Protein AF-A0A7R8VYY6-F1 (afdb_monomer_lite)

Foldseek 3Di:
DLVPLLVVLVPDPDPVVNLVSLVVLLVLLLVLLPDPDNDPVSLVSNLSNLVSLLVCLVPPPDLLSNLSSLVSNCSSCVDLSCLVSCLVNVVLVSLVVSLVVSVVSCVVCVVVCVPSNVSSVVSNVVSVVSSVVSVVSNVVVVVVVPPDD

pLDDT: mean 88.69, std 13.02, range [38.69, 98.38]

Secondary structure (DSSP, 8-state):
-HHHHHHHHTT---HHHHHHHHHHHHHHHHHHHTSSS--HHHHHHHHHHHHHHHHHHHH-SSHHHHHHHHHHHHHHT-SGGGHHHHHHTTHHHHHHHHHHHHHHHHHHHTTT-TTHHHHHHHHHHHHHHHHHHHHHHHHHHHHHTTS--

Radius of gyration: 15.83 Å; chains: 1; bounding box: 40×30×54 Å

Sequence (149 aa):
VDQLMFKSEQRCSDANVRANLIRSVGSLGLILVNSTDMTTTAHAMIKSIGRFLLEVCSRESELWLVAESLDTLMDVFGEDETDQAAADIALVDKLRALVPSLKYKVRQQRKSLGDHYLVVTTVNANLTRFIKYKGQRTASLSATNGHST

InterPro domains:
  IPR011989 Armadillo-like helical [G3DSA:1.25.10.10] (2-147)
  IPR052616 SYO1-like [PTHR13347] (3-136)
  IPR057990 SYO1-like, TPR repeats [PF25567] (3-137)

Structure (mmCIF, N/CA/C/O backbone):
data_AF-A0A7R8VYY6-F1
#
_entry.id   AF-A0A7R8VYY6-F1
#
loop_
_atom_site.group_PDB
_atom_site.id
_atom_site.type_symbol
_atom_site.label_atom_id
_atom_site.label_alt_id
_atom_site.label_comp_id
_atom_site.label_asym_id
_atom_site.label_entity_id
_atom_site.label_seq_id
_atom_site.pdbx_PDB_ins_code
_atom_site.Cartn_x
_atom_site.Cartn_y
_atom_site.Cartn_z
_atom_site.occupancy
_atom_site.B_iso_or_equiv
_atom_site.auth_seq_id
_atom_site.auth_comp_id
_atom_site.auth_asym_id
_atom_site.auth_atom_id
_atom_site.pdbx_PDB_model_num
ATOM 1 N N . VAL A 1 1 ? 9.981 -17.172 2.344 1.00 47.94 1 VAL A N 1
ATOM 2 C CA . VAL A 1 1 ? 9.798 -16.016 3.256 1.00 47.94 1 VAL A CA 1
ATOM 3 C C . VAL A 1 1 ? 8.346 -15.544 3.301 1.00 47.94 1 VAL A C 1
ATOM 5 O O . VAL A 1 1 ? 7.825 -15.396 4.398 1.00 47.94 1 VAL A O 1
ATOM 8 N N . ASP A 1 2 ? 7.658 -15.464 2.158 1.00 51.28 2 ASP A N 1
ATOM 9 C CA . ASP A 1 2 ? 6.272 -14.968 2.030 1.00 51.28 2 ASP A CA 1
ATOM 10 C C . ASP A 1 2 ? 5.236 -15.597 2.983 1.00 51.28 2 ASP A C 1
ATOM 12 O O . ASP A 1 2 ? 4.477 -14.882 3.628 1.00 51.28 2 ASP A O 1
ATOM 16 N N . GLN A 1 3 ? 5.215 -16.924 3.150 1.00 53.34 3 GLN A N 1
ATOM 17 C CA . GLN A 1 3 ? 4.228 -17.569 4.0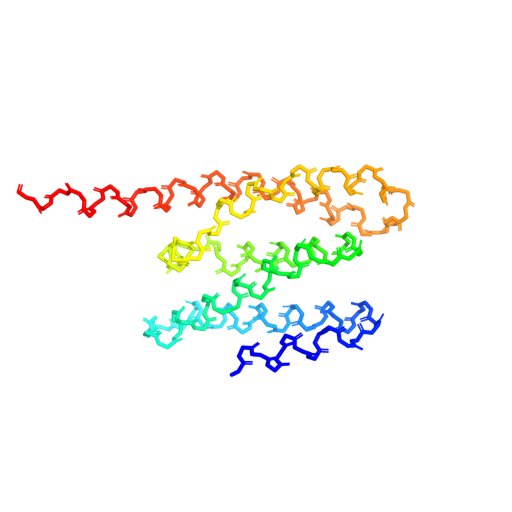33 1.00 53.34 3 GLN A CA 1
ATOM 18 C C . GLN A 1 3 ? 4.475 -17.354 5.532 1.00 53.34 3 GLN A C 1
ATOM 20 O O . GLN A 1 3 ? 3.539 -17.491 6.318 1.00 53.34 3 GLN A O 1
ATOM 25 N N . LEU A 1 4 ? 5.717 -17.093 5.954 1.00 57.19 4 LEU A N 1
ATOM 26 C CA . LEU A 1 4 ? 6.056 -17.070 7.379 1.00 57.19 4 LEU A CA 1
ATOM 27 C C . LEU A 1 4 ? 5.645 -15.742 8.019 1.00 57.19 4 LEU A C 1
ATOM 29 O O . LEU A 1 4 ? 4.932 -15.766 9.017 1.00 57.19 4 LEU A O 1
ATOM 33 N N . MET A 1 5 ? 6.010 -14.615 7.392 1.00 58.97 5 MET A N 1
ATOM 34 C CA . MET A 1 5 ? 5.575 -13.277 7.823 1.00 58.97 5 MET A CA 1
ATOM 35 C C . MET A 1 5 ? 4.047 -13.152 7.822 1.00 58.97 5 MET A C 1
ATOM 37 O O . MET A 1 5 ? 3.459 -12.580 8.739 1.00 58.97 5 MET A O 1
ATOM 41 N N . PHE A 1 6 ? 3.398 -13.765 6.830 1.00 59.81 6 PHE A N 1
ATOM 42 C CA . PHE A 1 6 ? 1.945 -13.806 6.722 1.00 59.81 6 PHE A CA 1
ATOM 43 C C . PHE A 1 6 ? 1.277 -14.550 7.888 1.00 59.81 6 PHE A C 1
ATOM 45 O O . PHE A 1 6 ? 0.332 -14.053 8.497 1.00 59.81 6 PHE A O 1
ATOM 52 N N . LYS A 1 7 ? 1.796 -15.732 8.242 1.00 59.75 7 LYS A N 1
ATOM 53 C CA . LYS A 1 7 ? 1.258 -16.560 9.333 1.00 59.75 7 LYS A CA 1
ATOM 54 C C . LYS A 1 7 ? 1.527 -15.974 10.719 1.00 59.75 7 LYS A C 1
ATOM 56 O O . LYS A 1 7 ? 0.735 -16.218 11.627 1.00 59.75 7 LYS A O 1
ATOM 61 N N . SER A 1 8 ? 2.635 -15.254 10.904 1.00 60.00 8 SER A N 1
ATOM 62 C CA . SER A 1 8 ? 2.957 -14.618 12.186 1.00 60.00 8 SER A CA 1
ATOM 63 C C . SER A 1 8 ? 2.074 -13.407 12.471 1.00 60.00 8 SER A C 1
ATOM 65 O O . SER A 1 8 ? 1.621 -13.254 13.601 1.00 60.00 8 SER A O 1
ATOM 67 N N . GLU A 1 9 ? 1.779 -12.591 11.454 1.00 65.44 9 GLU A N 1
ATOM 68 C CA . GLU A 1 9 ? 0.860 -11.456 11.594 1.00 65.44 9 GLU A CA 1
ATOM 69 C C . GLU A 1 9 ? -0.548 -11.937 11.988 1.00 65.44 9 GLU A C 1
ATOM 71 O O . GLU A 1 9 ? -1.127 -11.439 12.950 1.00 65.44 9 GLU A O 1
ATOM 76 N N . GLN A 1 10 ? -1.044 -12.988 11.322 1.00 66.50 10 GLN A N 1
ATOM 77 C CA . GLN A 1 10 ? -2.412 -13.501 11.480 1.00 66.50 10 GLN A CA 1
ATOM 78 C C . GLN A 1 10 ? -2.755 -14.011 12.878 1.00 66.50 10 GLN A C 1
ATOM 80 O O . GLN A 1 10 ? -3.928 -14.147 13.219 1.00 66.50 10 GLN A O 1
ATOM 85 N N . ARG A 1 11 ? -1.744 -14.374 13.665 1.00 69.25 11 ARG A N 1
ATOM 86 C CA . ARG A 1 11 ? -1.924 -14.998 14.981 1.00 69.25 11 ARG A CA 1
ATOM 87 C C . ARG A 1 11 ? -1.796 -14.005 16.128 1.00 69.25 11 ARG A C 1
ATOM 89 O O . ARG A 1 11 ? -2.021 -14.390 17.271 1.00 69.25 11 ARG A O 1
ATOM 96 N N . CYS A 1 12 ? -1.415 -12.760 15.846 1.00 80.06 12 CYS A N 1
ATOM 97 C CA . CYS A 1 12 ? -1.226 -11.752 16.874 1.00 80.06 12 CYS A CA 1
ATOM 98 C C . CYS A 1 12 ? -2.518 -10.957 17.083 1.00 80.06 12 CYS A C 1
ATOM 100 O O . CYS A 1 12 ? -3.001 -10.297 16.168 1.00 80.06 12 CYS A O 1
ATOM 102 N N . SER A 1 13 ? -3.074 -11.003 18.294 1.00 85.12 13 SER A N 1
ATOM 103 C CA . SER A 1 13 ? -4.257 -10.215 18.658 1.00 85.12 13 SER A CA 1
ATOM 104 C C . SER A 1 13 ? -3.930 -8.765 19.026 1.00 85.12 13 SER A C 1
ATOM 106 O O . SER A 1 13 ? -4.844 -7.959 19.166 1.00 85.12 13 SER A O 1
ATOM 108 N N . ASP A 1 14 ? -2.652 -8.431 19.223 1.00 91.44 14 ASP A N 1
ATOM 109 C CA . ASP A 1 14 ? -2.229 -7.086 19.605 1.00 91.44 14 ASP A CA 1
ATOM 110 C C . ASP A 1 14 ? -2.067 -6.201 18.362 1.00 91.44 14 ASP A C 1
ATOM 112 O O . ASP A 1 14 ? -1.198 -6.411 17.510 1.00 91.44 14 ASP A O 1
ATOM 116 N N . ALA A 1 15 ? -2.923 -5.189 18.269 1.00 90.69 15 ALA A N 1
ATOM 117 C CA . ALA A 1 15 ? -2.955 -4.240 17.170 1.00 90.69 15 ALA A CA 1
ATOM 118 C C . ALA A 1 15 ? -1.633 -3.471 16.999 1.00 90.69 15 ALA A C 1
ATOM 120 O O . ALA A 1 15 ? -1.173 -3.273 15.877 1.00 90.69 15 ALA A O 1
ATOM 121 N N . ASN A 1 16 ? -0.964 -3.101 18.092 1.00 91.94 16 ASN A N 1
ATOM 122 C CA . ASN A 1 16 ? 0.303 -2.374 18.030 1.00 91.94 16 ASN A CA 1
ATOM 123 C C . ASN A 1 16 ? 1.431 -3.258 17.499 1.00 91.94 16 ASN A C 1
ATOM 125 O O . ASN A 1 16 ? 2.267 -2.798 16.720 1.00 91.94 16 ASN A O 1
ATOM 129 N N . VAL A 1 17 ? 1.443 -4.540 17.871 1.00 92.69 17 VAL A N 1
ATOM 130 C CA . VAL A 1 17 ? 2.415 -5.504 17.335 1.00 92.69 17 VAL A CA 1
ATOM 131 C C . VAL A 1 17 ? 2.213 -5.688 15.831 1.00 92.69 17 VAL A C 1
ATOM 133 O O . VAL A 1 17 ? 3.188 -5.665 15.076 1.00 92.69 17 VAL A O 1
ATOM 136 N N . ARG A 1 18 ? 0.959 -5.798 15.373 1.00 93.69 18 ARG A N 1
ATOM 137 C CA . ARG A 1 18 ? 0.640 -5.861 13.938 1.00 93.69 18 ARG A CA 1
ATOM 138 C C . ARG A 1 18 ? 1.071 -4.592 13.201 1.00 93.69 18 ARG A C 1
ATOM 140 O O . ARG A 1 18 ? 1.731 -4.698 12.170 1.00 93.69 18 ARG A O 1
ATOM 147 N N . ALA A 1 19 ? 0.809 -3.408 13.759 1.00 93.56 19 ALA A N 1
ATOM 148 C CA . ALA A 1 19 ? 1.275 -2.138 13.194 1.00 93.56 19 ALA A CA 1
ATOM 149 C C . ALA A 1 19 ? 2.803 -2.084 13.066 1.00 93.56 19 ALA A C 1
ATOM 151 O O . ALA A 1 19 ? 3.335 -1.694 12.030 1.00 93.56 19 ALA A O 1
ATOM 152 N N . ASN A 1 20 ? 3.524 -2.522 14.097 1.00 94.06 20 ASN A N 1
ATOM 153 C CA . ASN A 1 20 ? 4.984 -2.553 14.073 1.00 94.06 20 ASN A CA 1
ATOM 154 C C . ASN A 1 20 ? 5.521 -3.513 13.011 1.00 94.06 20 ASN A C 1
ATOM 156 O O . ASN A 1 20 ? 6.530 -3.210 12.373 1.00 94.06 20 ASN A O 1
ATOM 160 N N . LEU A 1 21 ? 4.845 -4.638 12.776 1.00 93.56 21 LEU A N 1
ATOM 161 C CA . LEU A 1 21 ? 5.205 -5.552 11.699 1.00 93.56 21 LEU A CA 1
ATOM 162 C C . LEU A 1 21 ? 4.960 -4.928 10.319 1.00 93.56 21 LEU A C 1
ATOM 164 O O . LEU A 1 21 ? 5.846 -5.008 9.472 1.00 93.56 21 LEU A O 1
ATOM 168 N N . ILE A 1 22 ? 3.810 -4.276 10.111 1.00 95.19 22 ILE A N 1
ATOM 169 C CA . ILE A 1 22 ? 3.498 -3.541 8.872 1.00 95.19 22 ILE A CA 1
ATOM 170 C C . ILE A 1 22 ? 4.606 -2.525 8.575 1.00 95.19 22 ILE A C 1
ATOM 172 O O . ILE A 1 22 ? 5.209 -2.585 7.504 1.00 95.19 22 ILE A O 1
ATOM 176 N N . ARG A 1 23 ? 4.951 -1.677 9.552 1.00 95.31 23 ARG A N 1
ATOM 177 C CA . ARG A 1 23 ? 6.025 -0.679 9.420 1.00 95.31 23 ARG A CA 1
ATOM 178 C C . ARG A 1 23 ? 7.377 -1.315 9.136 1.00 95.31 23 ARG A C 1
ATOM 180 O O . ARG A 1 23 ? 8.091 -0.864 8.253 1.00 95.31 23 ARG A O 1
ATOM 187 N N . SER A 1 24 ? 7.725 -2.386 9.849 1.00 95.06 24 SER A N 1
ATOM 188 C CA . SER A 1 24 ? 9.009 -3.074 9.655 1.00 95.06 24 SER A CA 1
ATOM 189 C C . SER A 1 24 ? 9.133 -3.646 8.241 1.00 95.06 24 SER A C 1
ATOM 191 O O . SER A 1 24 ? 10.170 -3.498 7.598 1.00 95.06 24 SER A O 1
ATOM 193 N N . VAL A 1 25 ? 8.066 -4.270 7.734 1.00 93.62 25 VAL A N 1
ATOM 194 C CA . VAL A 1 25 ? 8.001 -4.788 6.360 1.00 93.62 25 VAL A CA 1
ATOM 195 C C . VAL A 1 25 ? 8.055 -3.646 5.339 1.00 93.62 25 VAL A C 1
ATOM 197 O O . VAL A 1 25 ? 8.754 -3.762 4.334 1.00 93.62 25 VAL A O 1
ATOM 200 N N . GLY A 1 26 ? 7.382 -2.531 5.619 1.00 95.62 26 GLY A N 1
ATOM 201 C CA . GLY A 1 26 ? 7.451 -1.300 4.836 1.00 95.62 26 GLY A CA 1
ATOM 202 C C . GLY A 1 26 ? 8.862 -0.742 4.704 1.00 95.62 26 GLY A C 1
ATOM 203 O O . GLY A 1 26 ? 9.343 -0.535 3.592 1.00 95.62 26 GLY A O 1
ATOM 204 N N . SER A 1 27 ? 9.562 -0.584 5.828 1.00 96.00 27 SER A N 1
ATOM 205 C CA . SER A 1 27 ? 10.949 -0.115 5.862 1.00 96.00 27 SER A CA 1
ATOM 206 C C . SER A 1 27 ? 11.882 -1.018 5.062 1.00 96.00 27 SER A C 1
ATOM 208 O O . SER A 1 27 ? 12.751 -0.520 4.352 1.00 96.00 27 SER A O 1
ATOM 210 N N . LEU A 1 28 ? 11.689 -2.342 5.117 1.00 94.19 28 LEU A N 1
ATOM 211 C CA . LEU A 1 28 ? 12.429 -3.269 4.255 1.00 94.19 28 LEU A CA 1
ATOM 212 C C . LEU A 1 28 ? 12.136 -3.012 2.772 1.00 94.19 28 LEU A C 1
ATOM 214 O O . LEU A 1 28 ? 13.063 -3.002 1.968 1.00 94.19 28 LEU A O 1
ATOM 218 N N . GLY A 1 29 ? 10.874 -2.767 2.414 1.00 94.31 29 GLY A N 1
ATOM 219 C CA . GLY A 1 29 ? 10.479 -2.381 1.059 1.00 94.31 29 GLY A CA 1
ATOM 220 C C . GLY A 1 29 ? 11.190 -1.114 0.587 1.00 94.31 29 GLY A C 1
ATOM 221 O O . GLY A 1 29 ? 11.788 -1.119 -0.483 1.00 94.31 29 GLY A O 1
ATOM 222 N N . LEU A 1 30 ? 11.210 -0.068 1.412 1.00 94.56 30 LEU A N 1
ATOM 223 C CA . LEU A 1 30 ? 11.894 1.190 1.099 1.00 94.56 30 LEU A CA 1
ATOM 224 C C . LEU A 1 30 ? 13.411 1.023 0.959 1.00 94.56 30 LEU A C 1
ATOM 226 O O . LEU A 1 30 ? 14.008 1.601 0.057 1.00 94.56 30 LEU A O 1
ATOM 230 N N . ILE A 1 31 ? 14.046 0.210 1.808 1.00 94.00 31 ILE A N 1
ATOM 231 C CA . ILE A 1 31 ? 15.480 -0.096 1.683 1.00 94.00 31 ILE A CA 1
ATOM 232 C C . ILE A 1 31 ? 15.771 -0.788 0.345 1.00 94.00 31 ILE A C 1
ATOM 234 O O . ILE A 1 31 ? 16.772 -0.475 -0.294 1.00 94.00 31 ILE A O 1
ATOM 238 N N . LEU A 1 32 ? 14.904 -1.708 -0.091 1.00 92.25 32 LEU A N 1
ATOM 239 C CA . LEU A 1 32 ? 15.051 -2.384 -1.382 1.00 92.25 32 LEU A CA 1
ATOM 240 C C . LEU A 1 32 ? 14.889 -1.408 -2.552 1.00 92.25 32 LEU A C 1
ATOM 242 O O . LEU A 1 32 ? 15.698 -1.446 -3.476 1.00 92.25 32 LEU A O 1
ATOM 246 N N . VAL A 1 33 ? 13.886 -0.527 -2.494 1.00 91.94 33 VAL A N 1
ATOM 247 C CA . VAL A 1 33 ? 13.638 0.494 -3.527 1.00 91.94 33 VAL A CA 1
ATOM 248 C C . VAL A 1 33 ? 14.810 1.466 -3.645 1.00 91.94 33 VAL A C 1
ATOM 250 O O . VAL A 1 33 ? 15.233 1.773 -4.751 1.00 91.94 33 VAL A O 1
ATOM 253 N N . ASN A 1 34 ? 15.381 1.885 -2.515 1.00 89.44 34 ASN A N 1
ATOM 254 C CA . ASN A 1 34 ? 16.484 2.846 -2.470 1.00 89.44 34 ASN A CA 1
ATOM 255 C C . ASN A 1 34 ? 17.873 2.219 -2.677 1.00 89.44 34 ASN A C 1
ATOM 257 O O . ASN A 1 34 ? 18.884 2.919 -2.593 1.00 89.44 34 ASN A O 1
ATOM 261 N N . SER A 1 35 ? 17.958 0.904 -2.895 1.00 87.56 35 SER A N 1
ATOM 262 C CA . SER A 1 35 ? 19.232 0.256 -3.201 1.00 87.56 35 SER A CA 1
ATOM 263 C C . SER A 1 35 ? 19.680 0.605 -4.626 1.00 87.56 35 SER A C 1
ATOM 265 O O . SER A 1 35 ? 18.862 0.708 -5.533 1.00 87.56 35 SER A O 1
ATOM 267 N N . THR A 1 36 ? 20.986 0.804 -4.833 1.00 72.81 36 THR A N 1
ATOM 268 C CA . THR A 1 36 ? 21.547 1.298 -6.108 1.00 72.81 36 THR A CA 1
ATOM 269 C C . THR A 1 36 ? 21.305 0.380 -7.305 1.00 72.81 36 THR A C 1
ATOM 271 O O . THR A 1 36 ? 21.393 0.848 -8.434 1.00 72.81 36 THR A O 1
ATOM 274 N N . ASP A 1 37 ? 20.971 -0.892 -7.070 1.00 77.06 37 ASP A N 1
ATOM 275 C CA . ASP A 1 37 ? 20.669 -1.863 -8.116 1.00 77.06 37 ASP A CA 1
ATOM 276 C C . ASP A 1 37 ? 19.343 -2.574 -7.824 1.00 77.06 37 ASP A C 1
ATOM 278 O O . ASP A 1 37 ? 19.257 -3.448 -6.953 1.00 77.06 37 ASP A O 1
ATOM 282 N N . MET A 1 38 ? 18.310 -2.258 -8.611 1.00 77.94 38 MET A N 1
ATOM 283 C CA . MET A 1 38 ? 17.049 -3.002 -8.605 1.00 77.94 38 MET A CA 1
ATOM 284 C C . MET A 1 38 ? 17.260 -4.381 -9.244 1.00 77.94 38 MET A C 1
ATOM 286 O O . MET A 1 38 ? 16.994 -4.615 -10.422 1.00 77.94 38 MET A O 1
ATOM 290 N N . THR A 1 39 ? 17.780 -5.316 -8.455 1.00 86.62 39 THR A N 1
ATOM 291 C CA . THR A 1 39 ? 17.968 -6.702 -8.891 1.00 86.62 39 THR A CA 1
ATOM 292 C C . THR A 1 39 ? 16.625 -7.413 -9.071 1.00 86.62 39 THR A C 1
ATOM 294 O O . THR A 1 39 ? 15.627 -7.080 -8.427 1.00 86.62 39 THR A O 1
ATOM 297 N N . THR A 1 40 ? 16.601 -8.485 -9.868 1.00 86.38 40 THR A N 1
ATOM 298 C CA . THR A 1 40 ? 15.426 -9.368 -10.002 1.00 86.38 40 THR A CA 1
ATOM 299 C C . THR A 1 40 ? 14.906 -9.856 -8.644 1.00 86.38 40 THR A C 1
ATOM 301 O O . THR A 1 40 ? 13.697 -9.991 -8.448 1.00 86.38 40 THR A O 1
ATOM 304 N N . THR A 1 41 ? 15.809 -10.087 -7.685 1.00 88.56 41 THR A N 1
ATOM 305 C CA . THR A 1 41 ? 15.461 -10.481 -6.316 1.00 88.56 41 THR A CA 1
ATOM 306 C C . THR A 1 41 ? 14.769 -9.349 -5.562 1.00 88.56 41 THR A C 1
ATOM 308 O O . THR A 1 41 ? 13.711 -9.582 -4.980 1.00 88.56 41 THR A O 1
ATOM 311 N N . ALA A 1 42 ? 15.313 -8.126 -5.603 1.00 90.44 42 ALA A N 1
ATOM 312 C CA . ALA A 1 42 ? 14.693 -6.959 -4.972 1.00 90.44 42 ALA A CA 1
ATOM 313 C C . ALA A 1 42 ? 13.293 -6.698 -5.548 1.00 90.44 42 ALA A C 1
ATOM 315 O O . ALA A 1 42 ? 12.329 -6.564 -4.793 1.00 90.44 42 ALA A O 1
ATOM 316 N N . HIS A 1 43 ? 13.151 -6.773 -6.875 1.00 92.56 43 HIS A N 1
ATOM 317 C CA . HIS A 1 43 ? 11.860 -6.654 -7.558 1.00 92.56 43 HIS A CA 1
ATOM 318 C C . HIS A 1 43 ? 10.853 -7.712 -7.089 1.00 92.56 43 HIS A C 1
ATOM 320 O O . HIS A 1 43 ? 9.700 -7.405 -6.782 1.00 92.56 43 HIS A O 1
ATOM 326 N N . ALA A 1 44 ? 11.273 -8.977 -6.987 1.00 93.38 44 ALA A N 1
ATOM 327 C CA . ALA A 1 44 ? 10.420 -10.049 -6.475 1.00 93.38 44 ALA A CA 1
ATOM 328 C C . ALA A 1 44 ? 9.989 -9.801 -5.018 1.00 93.38 44 ALA A C 1
ATOM 330 O O . ALA A 1 44 ? 8.815 -9.986 -4.692 1.00 93.38 44 ALA A O 1
ATOM 331 N N . MET A 1 45 ? 10.905 -9.330 -4.168 1.00 93.88 45 MET A N 1
ATOM 332 C CA . MET A 1 45 ? 10.622 -9.012 -2.767 1.00 93.88 45 MET A CA 1
ATOM 333 C C . MET A 1 45 ? 9.649 -7.840 -2.621 1.00 93.88 45 MET A C 1
ATOM 335 O O . MET A 1 45 ? 8.692 -7.957 -1.857 1.00 93.88 45 MET A O 1
ATOM 339 N N . ILE A 1 46 ? 9.815 -6.759 -3.390 1.00 95.69 46 ILE A N 1
ATOM 340 C CA . ILE A 1 46 ? 8.883 -5.618 -3.408 1.00 95.69 46 ILE A CA 1
ATOM 341 C C . ILE A 1 46 ? 7.472 -6.084 -3.782 1.00 95.69 46 ILE A C 1
ATOM 343 O O . ILE A 1 46 ? 6.497 -5.711 -3.128 1.00 95.69 46 ILE A O 1
ATOM 347 N N . LYS A 1 47 ? 7.338 -6.978 -4.771 1.00 96.69 47 LYS A N 1
ATOM 348 C CA . LYS A 1 47 ? 6.035 -7.567 -5.121 1.00 96.69 47 LYS A CA 1
ATOM 349 C C . LYS A 1 47 ? 5.436 -8.382 -3.979 1.00 96.69 47 LYS A C 1
ATOM 351 O O . LYS A 1 47 ? 4.230 -8.296 -3.745 1.00 96.69 47 LYS A O 1
ATOM 356 N N . SER A 1 48 ? 6.235 -9.181 -3.275 1.00 95.94 48 SER A N 1
ATOM 357 C CA . SER A 1 48 ? 5.758 -9.950 -2.118 1.00 95.94 48 SER A CA 1
ATOM 358 C C . SER A 1 48 ? 5.333 -9.043 -0.960 1.00 95.94 48 SER A C 1
ATOM 360 O O . SER A 1 48 ? 4.272 -9.271 -0.378 1.00 95.94 48 SER A O 1
ATOM 362 N N . ILE A 1 49 ? 6.077 -7.965 -0.700 1.00 96.12 49 ILE A N 1
ATOM 363 C CA . ILE A 1 49 ? 5.717 -6.922 0.271 1.00 96.12 49 ILE A CA 1
ATOM 364 C C . ILE A 1 49 ? 4.392 -6.256 -0.118 1.00 96.12 49 ILE A C 1
ATOM 366 O O . ILE A 1 49 ? 3.468 -6.205 0.692 1.00 96.12 49 ILE A O 1
ATOM 370 N N . GLY A 1 50 ? 4.245 -5.828 -1.374 1.00 97.50 50 GLY A N 1
ATOM 371 C CA . GLY A 1 50 ? 3.011 -5.212 -1.863 1.00 97.50 50 GLY A CA 1
ATOM 372 C C . GLY A 1 50 ? 1.795 -6.129 -1.739 1.00 97.50 50 GLY A C 1
ATOM 373 O O . GLY A 1 50 ? 0.734 -5.694 -1.296 1.00 97.50 50 GLY A O 1
ATOM 374 N N . ARG A 1 51 ? 1.940 -7.422 -2.060 1.00 97.19 51 ARG A N 1
ATOM 375 C CA . ARG A 1 51 ? 0.864 -8.412 -1.874 1.00 97.19 51 ARG A CA 1
ATOM 376 C C . ARG A 1 51 ? 0.501 -8.605 -0.405 1.00 97.19 51 ARG A C 1
ATOM 378 O O . ARG A 1 51 ? -0.683 -8.682 -0.097 1.00 97.19 51 ARG A O 1
ATOM 385 N N . PHE A 1 52 ? 1.492 -8.663 0.483 1.00 95.50 52 PHE A N 1
ATOM 386 C CA . PHE A 1 52 ? 1.257 -8.751 1.923 1.00 95.50 52 PHE A CA 1
ATOM 387 C C . PHE A 1 52 ? 0.453 -7.548 2.435 1.00 95.50 52 PHE A C 1
ATOM 389 O O . PHE A 1 52 ? -0.569 -7.739 3.090 1.00 95.50 52 PHE A O 1
ATOM 396 N N . LEU A 1 53 ? 0.863 -6.326 2.082 1.00 96.69 53 LEU A N 1
ATOM 397 C CA . LEU A 1 53 ? 0.183 -5.094 2.496 1.00 96.69 53 LEU A CA 1
ATOM 398 C C . LEU A 1 53 ? -1.247 -5.013 1.931 1.00 96.69 53 LEU A C 1
ATOM 400 O O . LEU A 1 53 ? -2.188 -4.673 2.646 1.00 96.69 53 LEU A O 1
ATOM 404 N N . LEU A 1 54 ? -1.451 -5.399 0.668 1.00 96.56 54 LEU A N 1
ATOM 405 C CA . LEU A 1 54 ? -2.792 -5.484 0.075 1.00 96.56 54 LEU A CA 1
ATOM 406 C C . LEU A 1 54 ? -3.699 -6.470 0.816 1.00 96.56 54 LEU A C 1
ATOM 408 O O . LEU A 1 54 ? -4.885 -6.197 0.997 1.00 96.56 54 LEU A O 1
ATOM 412 N N . GLU A 1 55 ? -3.146 -7.598 1.250 1.00 93.69 55 GLU A N 1
ATOM 413 C CA . GLU A 1 55 ? -3.887 -8.603 2.004 1.00 93.69 55 GLU A CA 1
ATOM 414 C C . GLU A 1 55 ? -4.189 -8.145 3.437 1.00 93.69 55 GLU A C 1
ATOM 416 O O . GLU A 1 55 ? -5.238 -8.468 3.980 1.00 93.69 55 GLU A O 1
ATOM 421 N N . VAL A 1 56 ? -3.315 -7.355 4.068 1.00 93.56 56 VAL A N 1
ATOM 422 C CA . VAL A 1 56 ? -3.654 -6.672 5.329 1.00 93.56 56 VAL A CA 1
ATOM 423 C C . VAL A 1 56 ? -4.846 -5.734 5.106 1.00 93.56 56 VAL A C 1
ATOM 425 O O . VAL A 1 56 ? -5.828 -5.803 5.843 1.00 93.56 56 VAL A O 1
ATOM 428 N N . CYS A 1 57 ? -4.829 -4.932 4.037 1.00 94.75 57 CYS A N 1
ATOM 429 C CA . CYS A 1 57 ? -5.915 -3.998 3.729 1.00 94.75 57 CYS A CA 1
ATOM 430 C C . CYS A 1 57 ? -7.281 -4.678 3.507 1.00 94.75 57 CYS A C 1
ATOM 432 O O . CYS A 1 57 ? -8.314 -4.074 3.805 1.00 94.75 57 CYS A O 1
ATOM 434 N N . SER A 1 58 ? -7.315 -5.903 2.968 1.00 91.75 58 SER A N 1
ATOM 435 C CA . SER A 1 58 ? -8.564 -6.629 2.693 1.00 91.75 58 SER A CA 1
ATOM 436 C C . SER A 1 58 ? -9.175 -7.281 3.935 1.00 91.75 58 SER A C 1
ATOM 438 O O . SER A 1 58 ? -10.402 -7.315 4.052 1.00 91.75 58 SER A O 1
ATOM 440 N N . ARG A 1 59 ? -8.352 -7.796 4.856 1.00 89.94 59 ARG A N 1
ATOM 441 C CA . ARG A 1 59 ? -8.821 -8.627 5.981 1.00 89.94 59 ARG A CA 1
ATOM 442 C C . ARG A 1 59 ? -8.876 -7.918 7.325 1.00 89.94 59 ARG A C 1
ATOM 444 O O . ARG A 1 59 ? -9.621 -8.350 8.200 1.00 89.94 59 ARG A O 1
ATOM 451 N N . GLU A 1 60 ? -8.093 -6.861 7.504 1.00 91.69 60 GLU A N 1
ATOM 452 C CA . GLU A 1 60 ? -7.965 -6.206 8.799 1.00 91.69 60 GLU A CA 1
ATOM 453 C C . GLU A 1 60 ? -9.289 -5.566 9.241 1.00 91.69 60 GLU A C 1
ATOM 455 O O . GLU A 1 60 ? -10.007 -4.924 8.460 1.00 91.69 60 GLU A O 1
ATOM 460 N N . SER A 1 61 ? -9.647 -5.768 10.509 1.00 89.44 61 SER A N 1
ATOM 461 C CA . SER A 1 61 ? -10.913 -5.297 11.076 1.00 89.44 61 SER A CA 1
ATOM 462 C C . SER A 1 61 ? -10.801 -3.850 11.554 1.00 89.44 61 SER A C 1
ATOM 464 O O . SER A 1 61 ? -11.726 -3.056 11.333 1.00 89.44 61 SER A O 1
ATOM 466 N N . GLU A 1 62 ? -9.652 -3.500 12.132 1.00 91.25 62 GLU A N 1
ATOM 467 C CA . GLU A 1 62 ? -9.342 -2.179 12.663 1.00 91.25 62 GLU A CA 1
ATOM 468 C C . GLU A 1 62 ? -8.930 -1.224 11.543 1.00 91.25 62 GLU A C 1
ATOM 470 O O . GLU A 1 62 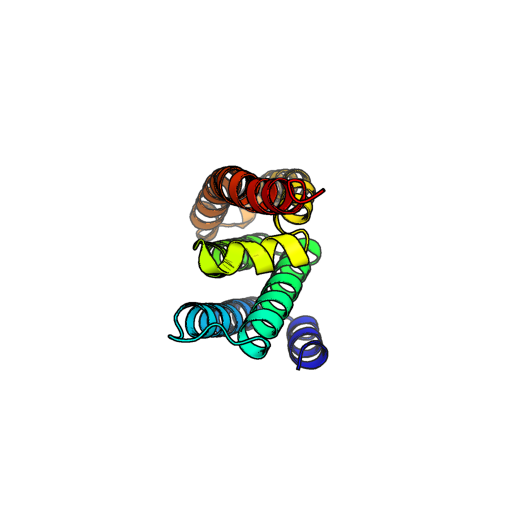? -7.907 -1.383 10.878 1.00 91.25 62 GLU A O 1
ATOM 475 N N . LEU A 1 63 ? -9.733 -0.185 11.327 1.00 93.38 63 LEU A N 1
ATOM 476 C CA . LEU A 1 63 ? -9.525 0.739 10.216 1.00 93.38 63 LEU A CA 1
ATOM 477 C C . LEU A 1 63 ? -8.203 1.514 10.300 1.00 93.38 63 LEU A C 1
ATOM 479 O O . LEU A 1 63 ? -7.645 1.873 9.266 1.00 93.38 63 LEU A O 1
ATOM 483 N N . TRP A 1 64 ? -7.699 1.782 11.503 1.00 93.56 64 TRP A N 1
ATOM 484 C CA . TRP A 1 64 ? -6.429 2.486 11.661 1.00 93.56 64 TRP A CA 1
ATOM 485 C C . TRP A 1 64 ? -5.240 1.639 11.173 1.00 93.56 64 TRP A C 1
ATOM 487 O O . TRP A 1 64 ? -4.335 2.186 10.554 1.00 93.56 64 TRP A O 1
ATOM 497 N N . LEU A 1 65 ? -5.286 0.311 11.341 1.00 94.12 65 LEU A N 1
ATOM 498 C CA . LEU A 1 65 ? -4.291 -0.612 10.782 1.00 94.12 65 LEU A CA 1
ATOM 499 C C . LEU A 1 65 ? -4.404 -0.729 9.260 1.00 94.12 65 LEU A C 1
ATOM 501 O O . LEU A 1 65 ? -3.391 -0.795 8.566 1.00 94.12 65 LEU A O 1
ATOM 505 N N . VAL A 1 66 ? -5.627 -0.694 8.720 1.00 95.81 66 VAL A N 1
ATOM 506 C CA . VAL A 1 66 ? -5.828 -0.591 7.265 1.00 95.81 66 VAL A CA 1
ATOM 507 C C . VAL A 1 66 ? -5.185 0.692 6.734 1.00 95.81 66 VAL A C 1
ATOM 509 O O . VAL A 1 66 ? -4.513 0.656 5.708 1.00 95.81 66 VAL A O 1
ATOM 512 N N . ALA A 1 67 ? -5.362 1.821 7.428 1.00 95.62 67 ALA A N 1
ATOM 513 C CA . ALA A 1 67 ? -4.739 3.082 7.039 1.00 95.62 67 ALA A CA 1
ATOM 514 C C . ALA A 1 67 ? -3.207 3.018 7.120 1.00 95.62 67 ALA A C 1
ATOM 516 O O . ALA A 1 67 ? -2.553 3.434 6.173 1.00 95.62 67 ALA A O 1
ATOM 517 N N . GLU A 1 68 ? -2.647 2.429 8.178 1.00 95.88 68 GLU A N 1
ATOM 518 C CA . GLU A 1 68 ? -1.201 2.202 8.309 1.00 95.88 68 GLU A CA 1
ATOM 519 C C . GLU A 1 68 ? -0.642 1.385 7.135 1.00 95.88 68 GLU A C 1
ATOM 521 O O . GLU A 1 68 ? 0.374 1.734 6.533 1.00 95.88 68 GLU A O 1
ATOM 526 N N . SER A 1 69 ? -1.339 0.308 6.766 1.00 97.31 69 SER A N 1
ATOM 527 C CA . SER A 1 69 ? -0.935 -0.541 5.649 1.00 97.31 69 SER A CA 1
ATOM 528 C C . SER A 1 69 ? -1.045 0.169 4.301 1.00 97.31 69 SER A C 1
ATOM 530 O O . SER A 1 69 ? -0.238 -0.109 3.416 1.00 97.31 69 SER A O 1
ATOM 532 N N . LEU A 1 70 ? -2.034 1.046 4.118 1.00 98.00 70 LEU A N 1
ATOM 533 C CA . LEU A 1 70 ? -2.181 1.845 2.902 1.00 98.00 70 LEU A CA 1
ATOM 534 C C . LEU A 1 70 ? -1.100 2.918 2.799 1.00 98.00 70 LEU A C 1
ATOM 536 O O . LEU A 1 70 ? -0.576 3.113 1.709 1.00 98.00 70 LEU A O 1
ATOM 540 N N . ASP A 1 71 ? -0.769 3.585 3.904 1.00 97.75 71 ASP A N 1
ATOM 541 C CA . ASP A 1 71 ? 0.306 4.581 3.970 1.00 97.75 71 ASP A CA 1
ATOM 542 C C . ASP A 1 71 ? 1.645 3.938 3.604 1.00 97.75 71 ASP A C 1
ATOM 544 O O . ASP A 1 71 ? 2.263 4.302 2.609 1.00 97.75 71 ASP A O 1
ATOM 548 N N . THR A 1 72 ? 1.969 2.830 4.277 1.00 97.94 72 THR A N 1
ATOM 549 C CA . THR A 1 72 ? 3.162 2.022 3.997 1.00 97.94 72 THR A CA 1
ATOM 550 C C . THR A 1 72 ? 3.222 1.564 2.537 1.00 97.94 72 THR A C 1
ATOM 552 O O . THR A 1 72 ? 4.278 1.550 1.908 1.00 97.94 72 THR A O 1
ATOM 555 N N . LEU A 1 73 ? 2.083 1.154 1.975 1.00 98.12 73 LEU A N 1
ATOM 556 C CA . LEU A 1 73 ? 2.012 0.730 0.584 1.00 98.12 73 LEU A CA 1
ATOM 557 C C . LEU A 1 73 ? 2.243 1.904 -0.378 1.00 98.12 73 LEU A C 1
ATOM 559 O O . LEU A 1 73 ? 2.907 1.722 -1.396 1.00 98.12 73 LEU A O 1
ATOM 563 N N . MET A 1 74 ? 1.704 3.088 -0.081 1.00 98.06 74 MET A N 1
ATOM 564 C CA . MET A 1 74 ? 1.931 4.285 -0.891 1.00 98.06 74 MET A CA 1
ATOM 565 C C . MET A 1 74 ? 3.380 4.760 -0.803 1.00 98.06 74 MET A C 1
ATOM 567 O O . MET A 1 74 ? 3.896 5.203 -1.821 1.00 98.06 74 MET A O 1
ATOM 571 N N . ASP A 1 75 ? 4.040 4.605 0.345 1.00 97.62 75 ASP A N 1
ATOM 572 C CA . ASP A 1 75 ? 5.464 4.913 0.501 1.00 97.62 75 ASP A CA 1
ATOM 573 C C . ASP A 1 75 ? 6.329 3.970 -0.342 1.00 97.62 75 ASP A C 1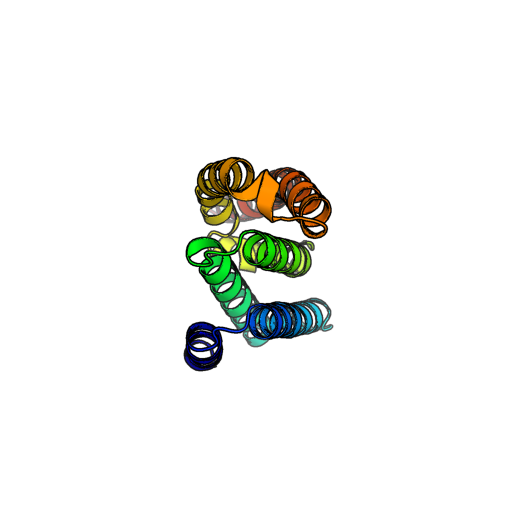
ATOM 575 O O . ASP A 1 75 ? 7.158 4.415 -1.132 1.00 97.62 75 ASP A O 1
ATOM 579 N N . VAL A 1 76 ? 6.101 2.654 -0.238 1.00 97.31 76 VAL A N 1
ATOM 580 C CA . VAL A 1 76 ? 6.885 1.654 -0.987 1.00 97.31 76 VAL A CA 1
ATOM 581 C C . VAL A 1 76 ? 6.699 1.807 -2.494 1.00 97.31 76 VAL A C 1
ATOM 583 O O . VAL A 1 76 ? 7.655 1.643 -3.241 1.00 97.31 76 VAL A O 1
ATOM 586 N N . PHE A 1 77 ? 5.483 2.106 -2.951 1.00 97.94 77 PHE A N 1
ATOM 587 C CA . PHE A 1 77 ? 5.173 2.222 -4.377 1.00 97.94 77 PHE A CA 1
ATOM 588 C C . PHE A 1 77 ? 5.091 3.673 -4.864 1.00 97.94 77 PHE A C 1
ATOM 590 O O . PHE A 1 77 ? 4.544 3.923 -5.940 1.00 97.94 77 PHE A O 1
ATOM 597 N N . GLY A 1 78 ? 5.578 4.634 -4.077 1.00 96.44 78 GLY A N 1
ATOM 598 C CA . GLY A 1 78 ? 5.484 6.063 -4.376 1.00 96.44 78 GLY A CA 1
ATOM 599 C C . GLY A 1 78 ? 6.260 6.440 -5.629 1.00 96.44 78 GLY A C 1
ATOM 600 O O . GLY A 1 78 ? 5.746 7.169 -6.472 1.00 96.44 78 GLY A O 1
ATOM 601 N N . GLU A 1 79 ? 7.435 5.844 -5.800 1.00 93.12 79 GLU A N 1
ATOM 602 C CA . GLU A 1 79 ? 8.393 6.217 -6.837 1.00 93.12 79 GLU A CA 1
ATOM 603 C C . GLU A 1 79 ? 8.225 5.419 -8.140 1.00 93.12 79 GLU A C 1
ATOM 605 O O . GLU A 1 79 ? 7.622 4.334 -8.172 1.00 93.12 79 GLU A O 1
ATOM 610 N N . ASP A 1 80 ? 8.745 5.977 -9.233 1.00 94.06 80 ASP A N 1
ATOM 611 C CA . ASP A 1 80 ? 8.625 5.460 -10.602 1.00 94.06 80 ASP A CA 1
ATOM 612 C C . ASP A 1 80 ? 9.324 4.092 -10.779 1.00 94.06 80 ASP A C 1
ATOM 614 O O . ASP A 1 80 ? 8.871 3.247 -11.555 1.00 94.06 80 ASP A O 1
ATOM 618 N N . GLU A 1 81 ? 10.382 3.817 -10.013 1.00 92.38 81 GLU A N 1
ATOM 619 C CA . GLU A 1 81 ? 11.165 2.570 -10.033 1.00 92.38 81 GLU A CA 1
ATOM 620 C C . GLU A 1 81 ? 10.306 1.340 -9.710 1.00 92.38 81 GLU A C 1
ATOM 622 O O . GLU A 1 81 ? 10.623 0.212 -10.091 1.00 92.38 81 GLU A O 1
ATOM 627 N N . THR A 1 82 ? 9.184 1.553 -9.022 1.00 95.94 82 THR A N 1
ATOM 628 C CA . THR A 1 82 ? 8.261 0.489 -8.621 1.00 95.94 82 THR A CA 1
ATOM 629 C C . THR A 1 82 ? 7.083 0.306 -9.571 1.00 95.94 82 THR A C 1
ATOM 631 O O . THR A 1 82 ? 6.254 -0.578 -9.344 1.00 95.94 82 THR A O 1
ATOM 634 N N . ASP A 1 83 ? 7.002 1.079 -10.660 1.00 96.75 83 ASP A N 1
ATOM 635 C CA . ASP A 1 83 ? 5.874 1.038 -11.596 1.00 96.75 83 ASP A CA 1
ATOM 636 C C . ASP A 1 83 ? 5.666 -0.365 -12.185 1.00 96.75 83 ASP A C 1
ATOM 638 O O . ASP A 1 83 ? 4.537 -0.864 -12.232 1.00 96.75 83 ASP A O 1
ATOM 642 N N . GLN A 1 84 ? 6.752 -1.044 -12.570 1.00 95.94 84 GLN A N 1
ATOM 643 C CA . GLN A 1 84 ? 6.670 -2.406 -13.100 1.00 95.94 84 GLN A CA 1
ATOM 644 C C . GLN A 1 84 ? 6.213 -3.402 -12.025 1.00 95.94 84 GLN A C 1
ATOM 646 O O . GLN A 1 84 ? 5.391 -4.277 -12.295 1.00 95.94 84 GLN A O 1
ATOM 651 N N . ALA A 1 85 ? 6.687 -3.260 -10.783 1.00 96.56 85 ALA A N 1
ATOM 652 C CA . ALA A 1 85 ? 6.261 -4.118 -9.680 1.00 96.56 85 ALA A CA 1
ATOM 653 C C . ALA A 1 85 ? 4.773 -3.903 -9.353 1.00 96.56 85 ALA A C 1
ATOM 655 O O . ALA A 1 85 ? 4.049 -4.869 -9.105 1.00 96.56 85 ALA A O 1
ATOM 656 N N . ALA A 1 86 ? 4.307 -2.652 -9.399 1.00 97.94 86 ALA A N 1
ATOM 657 C CA . ALA A 1 86 ? 2.907 -2.288 -9.216 1.00 97.94 86 ALA A CA 1
ATOM 658 C C . ALA A 1 86 ? 2.007 -2.894 -10.306 1.00 97.94 86 ALA A C 1
ATOM 660 O O . ALA A 1 86 ? 0.932 -3.416 -9.989 1.00 97.94 86 ALA A O 1
ATOM 661 N N . ALA A 1 87 ? 2.446 -2.858 -11.569 1.00 97.94 87 ALA A N 1
ATOM 662 C CA . ALA A 1 87 ? 1.740 -3.477 -12.690 1.00 97.94 87 ALA A CA 1
ATOM 663 C C . ALA A 1 87 ? 1.648 -5.004 -12.521 1.00 97.94 87 ALA A C 1
ATOM 665 O O . ALA A 1 87 ? 0.552 -5.565 -12.568 1.00 97.94 87 ALA A O 1
ATOM 666 N N . ASP A 1 88 ? 2.770 -5.662 -12.214 1.00 97.06 88 ASP A N 1
ATOM 667 C CA . ASP A 1 88 ? 2.864 -7.119 -12.043 1.00 97.06 88 ASP A CA 1
ATOM 668 C C . ASP A 1 88 ? 1.927 -7.682 -10.954 1.00 97.06 88 ASP A C 1
ATOM 670 O O . ASP A 1 88 ? 1.575 -8.865 -10.981 1.00 97.06 88 ASP A O 1
ATOM 674 N N . ILE A 1 89 ? 1.5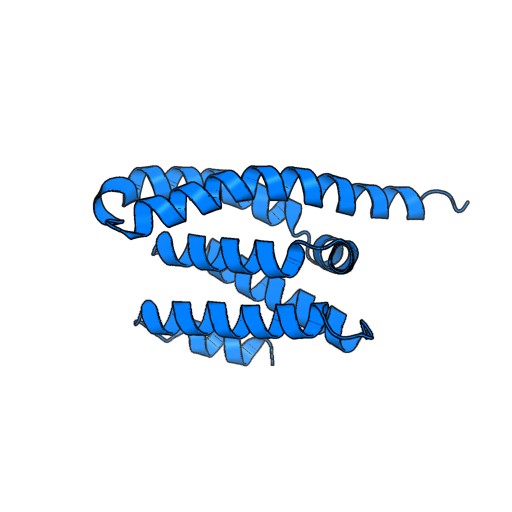62 -6.878 -9.948 1.00 97.50 89 ILE A N 1
ATOM 675 C CA . ILE A 1 89 ? 0.657 -7.294 -8.861 1.00 97.50 89 ILE A CA 1
ATOM 676 C C . ILE A 1 89 ? -0.770 -6.753 -9.010 1.00 97.50 89 ILE A C 1
ATOM 678 O O . ILE A 1 89 ? -1.588 -6.961 -8.109 1.00 97.50 89 ILE A O 1
ATOM 682 N N . ALA A 1 90 ? -1.075 -6.080 -10.126 1.00 97.75 90 ALA A N 1
ATOM 683 C CA . ALA A 1 90 ? -2.335 -5.376 -10.365 1.00 97.75 90 ALA A CA 1
ATOM 684 C C . ALA A 1 90 ? -2.699 -4.419 -9.212 1.00 97.75 90 ALA A C 1
ATOM 686 O O . ALA A 1 90 ? -3.841 -4.381 -8.742 1.00 97.75 90 ALA A O 1
ATOM 687 N N . LEU A 1 91 ? -1.703 -3.671 -8.718 1.00 98.31 91 LEU A N 1
ATOM 688 C CA . LEU A 1 91 ? -1.817 -2.857 -7.508 1.00 98.31 91 LEU A CA 1
ATOM 689 C C . LEU A 1 91 ? -2.991 -1.876 -7.588 1.00 98.31 91 LEU A C 1
ATOM 691 O O . LEU A 1 91 ? -3.846 -1.833 -6.704 1.00 98.31 91 LEU A O 1
ATOM 695 N N . VAL A 1 92 ? -3.045 -1.105 -8.674 1.00 98.25 92 VAL A N 1
ATOM 696 C CA . VAL A 1 92 ? -4.019 -0.024 -8.860 1.00 98.25 92 VAL A CA 1
ATOM 697 C C . VAL A 1 92 ? -5.450 -0.563 -8.879 1.00 98.25 92 VAL A C 1
ATOM 699 O O . VAL A 1 92 ? -6.332 0.020 -8.248 1.00 98.25 92 VAL A O 1
ATOM 702 N N . ASP A 1 93 ? -5.691 -1.690 -9.546 1.00 97.69 93 ASP A N 1
ATOM 703 C CA . ASP A 1 93 ? -7.031 -2.275 -9.638 1.00 97.69 93 ASP A CA 1
ATOM 704 C C . ASP A 1 93 ? -7.497 -2.844 -8.299 1.00 97.69 93 ASP A C 1
ATOM 706 O O . ASP A 1 93 ? -8.645 -2.636 -7.899 1.00 97.69 93 ASP A O 1
ATOM 710 N N . LYS A 1 94 ? -6.588 -3.472 -7.545 1.00 97.94 94 LYS A N 1
ATOM 711 C CA . LYS A 1 94 ? -6.879 -3.931 -6.182 1.00 97.94 94 LYS A CA 1
ATOM 712 C C . LYS A 1 94 ? -7.198 -2.760 -5.251 1.00 97.94 94 LYS A C 1
ATOM 714 O O . LYS A 1 94 ? -8.177 -2.825 -4.512 1.00 97.94 94 LYS A O 1
ATOM 719 N N . LEU A 1 95 ? -6.445 -1.661 -5.328 1.00 97.94 95 LEU A N 1
ATOM 720 C CA . LEU A 1 95 ? -6.734 -0.458 -4.544 1.00 97.94 95 LEU A CA 1
ATOM 721 C C . LEU A 1 95 ? -8.082 0.167 -4.925 1.00 97.94 95 LEU A C 1
ATOM 723 O O . LEU A 1 95 ? -8.861 0.514 -4.038 1.00 97.94 95 LEU A O 1
ATOM 727 N N . ARG A 1 96 ? -8.417 0.251 -6.220 1.00 97.31 96 ARG A N 1
ATOM 728 C CA . ARG A 1 96 ? -9.739 0.721 -6.681 1.00 97.31 96 ARG A CA 1
ATOM 729 C C . ARG A 1 96 ? -10.8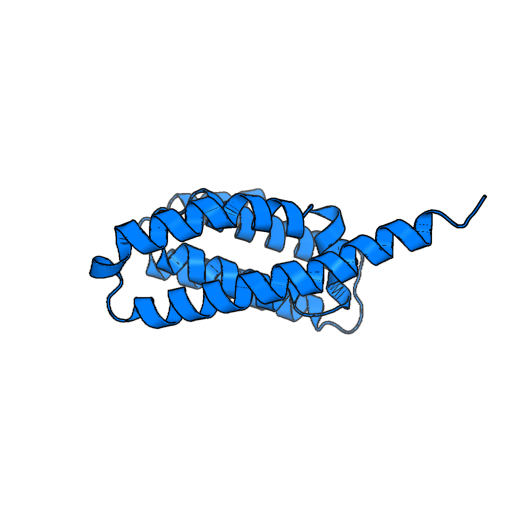76 -0.121 -6.104 1.00 97.31 96 ARG A C 1
ATOM 731 O O . ARG A 1 96 ? -11.873 0.447 -5.661 1.00 97.31 96 ARG A O 1
ATOM 738 N N . ALA A 1 97 ? -10.714 -1.443 -6.063 1.00 96.06 97 ALA A N 1
ATOM 739 C CA . ALA A 1 97 ? -11.699 -2.351 -5.481 1.00 96.06 97 ALA A CA 1
ATOM 740 C C . ALA A 1 97 ? -11.854 -2.179 -3.956 1.00 96.06 97 ALA A C 1
ATOM 742 O O . ALA A 1 97 ? -12.946 -2.379 -3.424 1.00 96.06 97 ALA A O 1
ATOM 743 N N . LEU A 1 98 ? -10.798 -1.760 -3.248 1.00 93.81 98 LEU A N 1
ATOM 744 C CA . LEU A 1 98 ? -10.829 -1.520 -1.799 1.00 93.81 98 LEU A CA 1
ATOM 745 C C . LEU A 1 98 ? -11.511 -0.196 -1.411 1.00 93.81 98 LEU A C 1
ATOM 747 O O . LEU A 1 98 ? -12.115 -0.113 -0.339 1.00 93.81 98 LEU A O 1
ATOM 751 N N . VAL A 1 99 ? -11.465 0.832 -2.269 1.00 93.38 99 VAL A N 1
ATOM 752 C CA . VAL A 1 99 ? -11.972 2.187 -1.956 1.00 93.38 99 VAL A CA 1
ATOM 753 C C . VAL A 1 99 ? -13.421 2.207 -1.432 1.00 93.38 99 VAL A C 1
ATOM 755 O O . VAL A 1 99 ? -13.669 2.892 -0.434 1.00 93.38 99 VAL A O 1
ATOM 758 N N . PRO A 1 100 ? -14.405 1.506 -2.034 1.00 92.00 100 PRO A N 1
ATOM 759 C CA . PRO A 1 100 ? -15.777 1.503 -1.521 1.00 92.00 100 PRO A CA 1
ATOM 760 C C . PRO A 1 100 ? -15.890 0.927 -0.103 1.00 92.00 100 PRO A C 1
ATOM 762 O O . PRO A 1 100 ? -16.550 1.525 0.750 1.00 92.00 100 PRO A O 1
ATOM 765 N N . SER A 1 101 ? -15.205 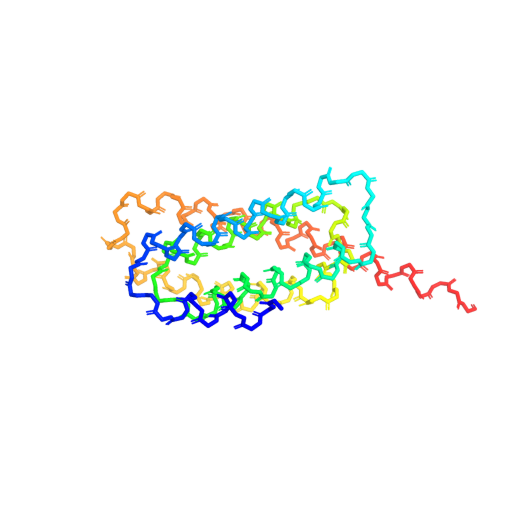-0.191 0.162 1.00 90.00 101 SER A N 1
ATOM 766 C CA . SER A 1 101 ? -15.174 -0.842 1.480 1.00 90.00 101 SER A CA 1
ATOM 767 C C . SER A 1 101 ? -14.537 0.068 2.532 1.00 90.00 101 SER A C 1
ATOM 769 O O . SER A 1 101 ? -15.084 0.258 3.620 1.00 90.00 101 SER A O 1
ATOM 771 N N . LEU A 1 102 ? -13.436 0.733 2.173 1.00 89.12 102 LEU A N 1
ATOM 772 C CA . LEU A 1 102 ? -12.744 1.674 3.047 1.00 89.12 102 LEU A CA 1
ATOM 773 C C . LEU A 1 102 ? -13.634 2.867 3.419 1.00 89.12 102 LEU A C 1
ATOM 775 O O . LEU A 1 102 ? -13.786 3.189 4.597 1.00 89.12 102 LEU A O 1
ATOM 779 N N . LYS A 1 103 ? -14.315 3.470 2.434 1.00 89.75 103 LYS A N 1
ATOM 780 C CA . LYS A 1 103 ? -15.286 4.554 2.670 1.00 89.75 103 LYS A CA 1
ATOM 781 C C . LYS A 1 103 ? -16.415 4.121 3.603 1.00 89.75 103 LYS A C 1
ATOM 783 O O . LYS A 1 103 ? -16.851 4.914 4.438 1.00 89.75 103 LYS A O 1
ATOM 788 N N . TYR A 1 104 ? -16.895 2.886 3.468 1.00 90.38 104 TYR A N 1
ATOM 789 C CA . TYR A 1 104 ? -17.904 2.335 4.368 1.00 90.38 104 TYR A CA 1
ATOM 790 C C . TYR A 1 104 ? -17.359 2.175 5.796 1.00 90.38 104 TYR A C 1
ATOM 792 O O . TYR A 1 104 ? -17.970 2.694 6.733 1.00 90.38 104 TYR A O 1
ATOM 800 N N . LYS A 1 105 ? -16.180 1.560 5.968 1.00 89.62 105 LYS A N 1
ATOM 801 C CA . LYS A 1 105 ? -15.530 1.391 7.280 1.00 89.62 105 LYS A CA 1
ATOM 802 C C . LYS A 1 105 ? -15.280 2.725 7.988 1.00 89.62 105 LYS A C 1
ATOM 804 O O . LYS A 1 105 ? -15.568 2.829 9.176 1.00 89.62 105 LYS A O 1
ATOM 809 N N . VAL A 1 106 ? -14.829 3.758 7.269 1.00 90.00 106 VAL A N 1
ATOM 810 C CA . VAL A 1 106 ? -14.619 5.111 7.826 1.00 90.00 106 VAL A CA 1
ATOM 811 C C . VAL A 1 106 ? -15.900 5.675 8.426 1.00 90.00 106 VAL A C 1
ATOM 813 O O . VAL A 1 106 ? -15.874 6.235 9.519 1.00 90.00 106 VAL A O 1
ATOM 816 N N . ARG A 1 107 ? -17.041 5.503 7.748 1.00 90.31 107 ARG A N 1
ATOM 817 C CA . ARG A 1 107 ? -18.338 5.967 8.262 1.00 90.31 107 ARG A CA 1
ATOM 818 C C . ARG A 1 107 ? -18.758 5.200 9.517 1.00 90.31 107 ARG A C 1
ATOM 820 O O . ARG A 1 107 ? -19.262 5.823 10.445 1.00 90.31 107 ARG A O 1
ATOM 827 N N . GLN A 1 108 ? -18.528 3.886 9.547 1.00 90.31 108 GLN A N 1
ATOM 828 C CA . GLN A 1 108 ? -18.887 3.016 10.674 1.00 90.31 108 GLN A CA 1
ATOM 829 C C . GLN A 1 108 ? -18.025 3.274 11.917 1.00 90.31 108 GLN A C 1
ATOM 831 O O . GLN A 1 108 ? -18.549 3.411 13.018 1.00 90.31 108 GLN A O 1
ATOM 836 N N . GLN A 1 109 ? -16.706 3.384 11.746 1.00 88.69 109 GLN A N 1
ATOM 837 C CA . GLN A 1 109 ? -15.748 3.471 12.855 1.00 88.69 109 GLN A CA 1
ATOM 838 C C . GLN A 1 109 ? -15.393 4.916 13.243 1.00 88.69 109 GLN A C 1
ATOM 840 O O . GLN A 1 109 ? -14.586 5.136 14.139 1.00 88.69 109 GLN A O 1
ATOM 845 N N . ARG A 1 110 ? -16.009 5.932 12.619 1.00 87.75 110 ARG A N 1
ATOM 846 C CA . ARG A 1 110 ? -15.674 7.353 12.834 1.00 87.75 110 ARG A CA 1
ATOM 847 C C . ARG A 1 110 ? -15.565 7.748 14.310 1.00 87.75 110 ARG A C 1
ATOM 849 O O . ARG A 1 110 ? -14.647 8.469 14.676 1.00 87.75 110 ARG A O 1
ATOM 856 N N . LYS A 1 111 ? -16.516 7.307 15.138 1.00 87.56 111 LYS A N 1
ATOM 857 C CA . LYS A 1 111 ? -16.591 7.677 16.561 1.00 87.56 111 LYS A CA 1
ATOM 858 C C . LYS A 1 111 ? -15.578 6.933 17.435 1.00 87.56 111 LYS A C 1
ATOM 860 O O . LYS A 1 111 ? -15.248 7.430 18.502 1.00 87.56 111 LYS A O 1
ATOM 865 N N . SER A 1 112 ? -15.111 5.763 17.000 1.00 87.75 112 SER A N 1
ATOM 866 C CA . SER A 1 112 ? -14.193 4.910 17.761 1.00 87.75 112 SER A CA 1
ATOM 867 C C . SER A 1 112 ? -12.722 5.133 17.410 1.00 87.75 112 SER A C 1
ATOM 869 O O . SER A 1 112 ? -11.860 4.571 18.070 1.00 87.75 112 SER A O 1
ATOM 871 N N . LEU A 1 113 ? -12.421 5.926 16.376 1.00 85.94 113 LEU A N 1
ATOM 872 C CA . LEU A 1 113 ? -11.050 6.138 15.905 1.00 85.94 113 LEU A CA 1
ATOM 873 C C . LEU A 1 113 ? -10.201 7.033 16.818 1.00 85.94 113 LEU A C 1
ATOM 875 O O . LEU A 1 113 ? -8.980 6.935 16.756 1.00 85.94 113 LEU A O 1
ATOM 879 N N . GLY A 1 114 ? -10.817 7.901 17.628 1.00 89.06 114 GLY A N 1
ATOM 880 C CA . GLY A 1 114 ? -10.086 8.837 18.489 1.00 89.06 114 GLY A CA 1
ATOM 881 C C . GLY A 1 114 ? -9.000 9.598 17.720 1.00 89.06 114 GLY A C 1
ATOM 882 O O . GLY A 1 114 ? -9.260 10.138 16.640 1.00 89.06 114 GLY A O 1
ATOM 883 N N . ASP A 1 115 ? -7.774 9.565 18.242 1.00 86.25 115 ASP A N 1
ATOM 884 C CA . ASP A 1 115 ? -6.603 10.239 17.666 1.00 86.25 115 ASP A CA 1
ATOM 885 C C . ASP A 1 115 ? -6.214 9.705 16.274 1.00 86.25 115 ASP A C 1
ATOM 887 O O . ASP A 1 115 ? -5.670 10.440 15.447 1.00 86.25 115 ASP A O 1
ATOM 891 N N . HIS A 1 116 ? -6.572 8.459 15.942 1.00 89.62 116 HIS A N 1
ATOM 892 C CA . HIS A 1 116 ? -6.304 7.879 14.622 1.00 89.62 116 HIS A CA 1
ATOM 893 C C . HIS A 1 116 ? -7.205 8.440 13.517 1.00 89.62 116 HIS A C 1
ATOM 895 O O . HIS A 1 116 ? -6.944 8.200 12.337 1.00 89.62 116 HIS A O 1
ATOM 901 N N . TYR A 1 117 ? -8.263 9.190 13.852 1.00 90.00 117 TYR A N 1
ATOM 902 C CA . TYR A 1 117 ? -9.191 9.715 12.849 1.00 90.00 117 TYR A CA 1
ATOM 903 C C . TYR A 1 117 ? -8.483 10.595 11.815 1.00 90.00 117 TYR A C 1
ATOM 905 O O . TYR A 1 117 ? -8.701 10.422 10.613 1.00 90.00 117 TYR A O 1
ATOM 913 N N . LEU A 1 118 ? -7.604 11.496 12.266 1.00 88.00 118 LEU A N 1
ATOM 914 C CA . LEU A 1 118 ? -6.883 12.397 11.370 1.00 88.00 118 LEU A CA 1
ATOM 915 C C . LEU A 1 118 ? -5.993 11.608 10.402 1.00 88.00 118 LEU A C 1
ATOM 917 O O . LEU A 1 118 ? -6.080 11.819 9.192 1.00 88.00 118 LEU A O 1
ATOM 921 N N . VAL A 1 119 ? -5.230 10.642 10.922 1.00 89.00 119 VAL A N 1
ATOM 922 C CA . VAL A 1 119 ? -4.360 9.752 10.135 1.00 89.00 119 VAL A CA 1
ATOM 923 C C . VAL A 1 119 ? -5.166 9.031 9.058 1.00 89.00 119 VAL A C 1
ATOM 925 O O . VAL A 1 119 ? -4.858 9.132 7.871 1.00 89.00 119 VAL A O 1
ATOM 928 N N . VAL A 1 120 ? -6.274 8.393 9.446 1.00 92.56 120 VAL A N 1
ATOM 929 C CA . VAL A 1 120 ? -7.161 7.685 8.515 1.00 92.56 120 VAL A CA 1
ATOM 930 C C . VAL A 1 120 ? -7.684 8.619 7.421 1.00 92.56 120 VAL A C 1
ATOM 932 O O . VAL A 1 120 ? -7.734 8.235 6.251 1.00 92.56 120 VAL A O 1
ATOM 935 N N . THR A 1 121 ? -8.091 9.846 7.757 1.00 90.31 121 THR A N 1
ATOM 936 C CA . THR A 1 121 ? -8.597 10.790 6.746 1.00 90.31 121 THR A CA 1
ATOM 937 C C . THR A 1 121 ? -7.512 11.273 5.785 1.00 90.31 121 THR A C 1
ATOM 939 O O . THR A 1 121 ? -7.776 11.362 4.583 1.00 90.31 121 THR A O 1
ATOM 942 N N . THR A 1 122 ? -6.295 11.511 6.277 1.00 93.31 122 THR A N 1
ATOM 943 C CA . THR A 1 122 ? -5.140 11.903 5.459 1.00 93.31 122 THR A CA 1
ATOM 944 C C . THR A 1 122 ? -4.773 10.801 4.473 1.00 93.31 122 THR A C 1
ATOM 946 O O . THR A 1 122 ? -4.706 11.053 3.268 1.00 93.31 122 THR A O 1
ATOM 949 N N . VAL A 1 123 ? -4.651 9.560 4.951 1.00 94.94 123 VAL A N 1
ATOM 950 C CA . VAL A 1 123 ? -4.356 8.392 4.108 1.00 94.94 123 VAL A CA 1
ATOM 951 C C . VAL A 1 123 ? -5.423 8.209 3.029 1.00 94.94 123 VAL A C 1
ATOM 953 O O . VAL A 1 123 ? -5.100 8.014 1.861 1.00 94.94 123 VAL A O 1
ATOM 956 N N . ASN A 1 124 ? -6.707 8.349 3.369 1.00 91.75 124 ASN A N 1
ATOM 957 C CA . ASN A 1 124 ? -7.794 8.253 2.390 1.00 91.75 124 ASN A CA 1
ATOM 958 C C . ASN A 1 124 ? -7.714 9.319 1.284 1.00 91.75 124 ASN A C 1
ATOM 960 O O . ASN A 1 124 ? -7.987 9.034 0.111 1.00 91.75 124 ASN A O 1
ATOM 964 N N . ALA A 1 125 ? -7.361 10.554 1.648 1.00 91.25 125 ALA A N 1
ATOM 965 C CA . ALA A 1 125 ? -7.174 11.629 0.681 1.00 91.25 125 ALA A CA 1
ATOM 966 C C . ALA A 1 125 ? -5.977 11.342 -0.240 1.00 91.25 125 ALA A C 1
ATOM 968 O O . ALA A 1 125 ? -6.080 11.510 -1.459 1.00 91.25 125 ALA A O 1
ATOM 969 N N . ASN A 1 126 ? -4.874 10.853 0.331 1.00 96.69 126 ASN A N 1
ATOM 970 C CA . ASN A 1 126 ? -3.666 10.492 -0.405 1.00 96.69 126 ASN A CA 1
ATOM 971 C C . ASN A 1 126 ? -3.898 9.301 -1.341 1.00 96.69 126 ASN A C 1
ATOM 973 O O . ASN A 1 126 ? -3.509 9.372 -2.506 1.00 96.69 126 ASN A O 1
ATOM 977 N N . LEU A 1 127 ? -4.653 8.288 -0.908 1.00 97.38 127 LEU A N 1
ATOM 978 C CA . LEU A 1 127 ? -4.964 7.097 -1.700 1.00 97.38 127 LEU A CA 1
ATOM 979 C C . LEU A 1 127 ? -5.610 7.439 -3.045 1.00 97.38 127 LEU A C 1
ATOM 981 O O . LEU A 1 127 ? -5.261 6.869 -4.077 1.00 97.38 127 LEU A O 1
ATOM 985 N N . THR A 1 128 ? -6.535 8.400 -3.062 1.00 94.88 128 THR A N 1
ATOM 986 C CA . THR A 1 128 ? -7.201 8.803 -4.311 1.00 94.88 128 THR A CA 1
ATOM 987 C C . THR A 1 128 ? -6.206 9.422 -5.299 1.00 94.88 128 THR A C 1
ATOM 989 O O . THR A 1 128 ? -6.278 9.155 -6.501 1.00 94.88 128 THR A O 1
ATOM 992 N N . ARG A 1 129 ? -5.256 10.227 -4.802 1.00 97.12 129 ARG A N 1
ATOM 993 C CA . ARG A 1 129 ? -4.194 10.828 -5.625 1.00 97.12 129 ARG A CA 1
ATOM 994 C C . ARG A 1 129 ? -3.214 9.764 -6.111 1.00 97.12 129 ARG A C 1
ATOM 996 O O . ARG A 1 129 ? -2.903 9.738 -7.299 1.00 97.12 129 ARG A O 1
ATOM 1003 N N . PHE A 1 130 ? -2.816 8.856 -5.224 1.00 98.38 130 PHE A N 1
ATOM 1004 C CA . PHE A 1 130 ? -1.919 7.749 -5.528 1.00 98.38 130 PHE A CA 1
ATOM 1005 C C . PHE A 1 130 ? -2.480 6.838 -6.627 1.00 98.38 130 PHE A C 1
ATOM 1007 O O . PHE A 1 130 ? -1.815 6.615 -7.634 1.00 98.38 130 PHE A O 1
ATOM 1014 N N . ILE A 1 131 ? -3.739 6.390 -6.503 1.00 98.31 131 ILE A N 1
ATOM 1015 C CA . ILE A 1 131 ? -4.413 5.557 -7.518 1.00 98.31 131 ILE A CA 1
ATOM 1016 C C . ILE A 1 131 ? -4.414 6.246 -8.886 1.00 98.31 131 ILE A C 1
ATOM 1018 O O . ILE A 1 131 ? -4.224 5.588 -9.910 1.00 98.31 131 ILE A O 1
ATOM 1022 N N . LYS A 1 132 ? -4.643 7.565 -8.921 1.00 97.62 132 LYS A N 1
ATOM 1023 C CA . LYS A 1 132 ? -4.626 8.334 -10.169 1.00 97.62 132 LYS A CA 1
ATOM 1024 C C . LYS A 1 132 ? -3.225 8.353 -10.780 1.00 97.62 132 LYS A C 1
ATOM 1026 O O . LYS A 1 132 ? -3.080 7.975 -11.938 1.00 97.62 132 LYS A O 1
ATOM 1031 N N . TYR A 1 133 ? -2.227 8.778 -10.011 1.00 97.94 133 TYR A N 1
ATOM 1032 C CA . TYR A 1 133 ? -0.845 8.894 -10.473 1.00 97.94 133 TYR A CA 1
ATOM 1033 C C . TYR A 1 133 ? -0.282 7.531 -10.906 1.00 97.94 133 TYR A C 1
ATOM 1035 O O . TYR A 1 133 ? 0.050 7.346 -12.076 1.00 97.94 133 TYR A O 1
ATOM 1043 N N . LYS A 1 134 ? -0.282 6.530 -10.020 1.00 97.94 134 LYS A N 1
ATOM 1044 C CA . LYS A 1 134 ? 0.267 5.198 -10.316 1.00 97.94 134 LYS A CA 1
ATOM 1045 C C . LYS A 1 134 ? -0.540 4.466 -11.397 1.00 97.94 134 LYS A C 1
ATOM 1047 O O . LYS A 1 134 ? 0.010 3.694 -12.180 1.00 97.94 134 LYS A O 1
ATOM 1052 N N . GLY A 1 135 ? -1.840 4.752 -11.509 1.00 97.69 135 GLY A N 1
ATOM 1053 C CA . GLY A 1 135 ? -2.681 4.269 -12.607 1.00 97.69 135 GLY A CA 1
ATOM 1054 C C . GLY A 1 135 ? -2.239 4.772 -13.982 1.00 97.69 135 GLY A C 1
ATOM 1055 O O . GLY A 1 135 ? -2.256 4.005 -14.937 1.00 97.69 135 GLY A O 1
ATOM 1056 N N . GLN A 1 136 ? -1.809 6.031 -14.090 1.00 96.94 136 GLN A N 1
ATOM 1057 C CA . GLN A 1 136 ? -1.256 6.564 -15.340 1.00 96.94 136 GLN A CA 1
ATOM 1058 C C . GLN A 1 136 ? 0.084 5.903 -15.672 1.00 96.94 136 GLN A C 1
ATOM 1060 O O . GLN A 1 136 ? 0.290 5.467 -16.800 1.00 96.94 136 GLN A O 1
ATOM 1065 N N . ARG A 1 137 ? 0.961 5.765 -14.673 1.00 96.69 137 ARG A N 1
ATOM 1066 C CA . ARG A 1 137 ? 2.281 5.139 -14.817 1.00 96.69 137 ARG A CA 1
ATOM 1067 C C . ARG A 1 137 ? 2.207 3.695 -15.325 1.00 96.69 137 ARG A C 1
ATOM 1069 O O . ARG A 1 137 ? 2.827 3.348 -16.325 1.00 96.69 137 ARG A O 1
ATOM 1076 N N . THR A 1 138 ? 1.380 2.875 -14.679 1.00 95.75 138 THR A N 1
ATOM 1077 C CA . THR A 1 138 ? 1.195 1.457 -15.039 1.00 95.75 138 THR A CA 1
ATOM 1078 C C . THR A 1 138 ? 0.518 1.265 -16.402 1.00 95.75 138 THR A C 1
ATOM 1080 O O . THR A 1 138 ? 0.860 0.336 -17.133 1.00 95.75 138 THR A O 1
ATOM 1083 N N . ALA A 1 139 ? -0.394 2.161 -16.795 1.00 93.12 139 ALA A N 1
ATOM 1084 C CA . ALA A 1 139 ? -0.998 2.136 -18.127 1.00 93.12 139 ALA A CA 1
ATOM 1085 C C . ALA A 1 139 ? 0.026 2.447 -19.234 1.00 93.12 139 ALA A C 1
ATOM 1087 O O . ALA A 1 139 ? 0.037 1.770 -20.263 1.00 93.12 139 ALA A O 1
ATOM 1088 N N . SER A 1 140 ? 0.923 3.415 -19.008 1.00 90.81 140 SER A N 1
ATOM 1089 C CA . SER A 1 140 ? 1.978 3.769 -19.966 1.00 90.81 140 SER A CA 1
ATOM 1090 C C . SER A 1 140 ? 2.924 2.601 -20.258 1.00 90.81 140 SER A C 1
ATOM 1092 O O . SER A 1 140 ? 3.298 2.413 -21.410 1.00 90.81 140 SER A O 1
ATOM 1094 N N . LEU A 1 141 ? 3.238 1.757 -19.266 1.00 89.50 141 LEU A N 1
ATOM 1095 C CA . LEU A 1 141 ? 4.040 0.539 -19.472 1.00 89.50 141 LEU A CA 1
ATOM 1096 C C . LEU A 1 141 ? 3.388 -0.441 -20.460 1.00 89.50 141 LEU A C 1
ATOM 1098 O O . LEU A 1 141 ? 4.071 -1.084 -21.254 1.00 89.50 141 LEU A O 1
ATOM 1102 N N . SER A 1 142 ? 2.057 -0.542 -20.433 1.00 73.75 142 SER A N 1
ATOM 1103 C CA . SER A 1 142 ? 1.308 -1.439 -21.322 1.00 73.75 142 SER A CA 1
ATOM 1104 C C . SER A 1 142 ? 1.269 -0.922 -22.765 1.00 73.75 142 SER A C 1
ATOM 1106 O O . SER A 1 142 ? 1.241 -1.719 -23.698 1.00 73.75 142 SER A O 1
ATOM 1108 N N . ALA A 1 143 ? 1.300 0.401 -22.958 1.00 70.88 143 ALA A N 1
ATOM 1109 C CA . ALA A 1 143 ? 1.293 1.027 -24.279 1.00 70.88 143 ALA A CA 1
ATOM 1110 C C . ALA A 1 143 ? 2.640 0.883 -25.013 1.00 70.88 143 ALA A C 1
ATOM 1112 O O . ALA A 1 143 ? 2.657 0.662 -26.223 1.00 70.88 143 ALA A O 1
ATOM 1113 N N . THR A 1 144 ? 3.765 0.946 -24.295 1.00 61.75 144 THR A N 1
ATOM 1114 C CA . THR A 1 144 ? 5.111 0.835 -24.887 1.00 61.75 144 THR A CA 1
ATOM 1115 C C . THR A 1 144 ? 5.398 -0.566 -25.444 1.00 61.75 144 THR A C 1
ATOM 1117 O O . THR A 1 144 ? 6.093 -0.701 -26.447 1.00 61.75 144 THR A O 1
ATOM 1120 N N . ASN A 1 145 ? 4.800 -1.611 -24.862 1.00 57.19 145 ASN A N 1
ATOM 1121 C CA . ASN A 1 145 ? 4.963 -2.999 -25.316 1.00 57.19 145 ASN A CA 1
ATOM 1122 C C . ASN A 1 145 ? 4.151 -3.341 -26.584 1.00 57.19 145 ASN A C 1
ATOM 1124 O O . ASN A 1 145 ? 4.319 -4.422 -27.142 1.00 57.19 145 ASN A O 1
ATOM 1128 N N . GLY A 1 146 ? 3.270 -2.442 -27.041 1.00 54.50 146 GLY A N 1
ATOM 1129 C CA . GLY A 1 146 ? 2.385 -2.653 -28.194 1.00 54.50 146 GLY A CA 1
ATOM 1130 C C . GLY A 1 146 ? 2.871 -2.058 -29.522 1.00 54.50 146 GLY A C 1
ATOM 1131 O O . GLY A 1 146 ? 2.124 -2.106 -30.492 1.00 54.50 146 GLY A O 1
ATOM 1132 N N . HIS A 1 147 ? 4.074 -1.473 -29.582 1.00 47.16 147 HIS A N 1
ATOM 1133 C CA . HIS A 1 147 ? 4.611 -0.801 -30.783 1.00 47.16 147 HIS A CA 1
ATOM 1134 C C . HIS A 1 147 ? 5.772 -1.551 -31.466 1.00 47.16 147 HIS A C 1
ATOM 1136 O O . HIS A 1 147 ? 6.550 -0.960 -32.208 1.00 47.16 147 HIS A O 1
ATOM 1142 N N . SER A 1 148 ? 5.903 -2.857 -31.220 1.00 41.72 148 SER A N 1
ATOM 1143 C CA . SER A 1 148 ? 6.843 -3.740 -31.925 1.00 41.72 148 SER A CA 1
ATOM 1144 C C . SER A 1 148 ? 6.082 -4.825 -32.693 1.00 41.72 148 SER A C 1
ATOM 1146 O O . SER A 1 148 ? 6.010 -5.965 -32.241 1.00 41.72 148 SER A O 1
ATOM 1148 N N . THR A 1 149 ? 5.504 -4.458 -33.838 1.00 38.69 149 THR A N 1
ATOM 1149 C CA . THR A 1 149 ? 5.108 -5.378 -34.922 1.00 38.69 149 THR A CA 1
ATOM 1150 C C . THR A 1 149 ? 5.302 -4.691 -36.258 1.00 38.69 149 THR A C 1
ATOM 1152 O O . THR A 1 149 ? 4.758 -3.571 -36.387 1.00 38.69 149 THR A O 1
#

Organism: Timema douglasi (NCBI:txid61478)